Protein AF-A0A371FJ85-F1 (afdb_monomer_lite)

pLDDT: mean 80.62, std 11.69, range [44.34, 94.25]

InterPro domains:
  IPR043128 Reverse transcriptase/Diguanylate cyclase domain [G3DSA:3.30.70.270] (1-70)
  IPR043502 DNA/RNA polymerase superfamily [SSF56672] (1-54)
  IPR053134 RNA-directed DNA polymerase homolog [PTHR24559] (1-55)

Structure (mmCIF, N/CA/C/O backbone):
data_AF-A0A371FJ85-F1
#
_entry.id   AF-A0A371FJ85-F1
#
loop_
_atom_site.group_PDB
_atom_site.id
_atom_site.type_symbol
_atom_site.label_atom_id
_atom_site.label_alt_id
_atom_site.label_comp_id
_atom_site.label_asym_id
_atom_site.label_entity_id
_atom_site.label_seq_id
_atom_site.pdbx_PDB_ins_code
_atom_site.Cartn_x
_atom_site.Cartn_y
_atom_site.Cartn_z
_atom_site.occupancy
_atom_site.B_iso_or_equiv
_atom_site.auth_seq_id
_atom_site.auth_comp_id
_atom_site.auth_asym_id
_atom_site.auth_atom_id
_atom_site.pdbx_PDB_model_num
ATOM 1 N N . MET A 1 1 ? 1.309 14.622 -11.230 1.00 79.88 1 MET A N 1
ATOM 2 C CA . MET A 1 1 ? 2.366 13.870 -11.940 1.00 79.88 1 MET A CA 1
ATOM 3 C C . MET A 1 1 ? 1.985 12.399 -11.875 1.00 79.88 1 MET A C 1
ATOM 5 O O . MET A 1 1 ? 1.646 11.952 -10.790 1.00 79.88 1 MET A O 1
ATOM 9 N N . CYS A 1 2 ? 1.932 11.687 -13.001 1.00 83.31 2 CYS A N 1
ATOM 10 C CA . CYS A 1 2 ? 1.544 10.274 -13.051 1.00 83.31 2 CYS A CA 1
ATOM 11 C C . CYS A 1 2 ? 2.645 9.501 -13.777 1.00 83.31 2 CYS A C 1
ATOM 13 O O . CYS A 1 2 ? 2.974 9.840 -14.914 1.00 83.31 2 CYS A O 1
ATOM 15 N N . THR A 1 3 ? 3.226 8.507 -13.110 1.00 83.88 3 THR A N 1
ATOM 16 C CA . THR A 1 3 ? 4.310 7.684 -13.653 1.00 83.88 3 THR A CA 1
ATOM 17 C C . THR A 1 3 ? 3.756 6.308 -14.006 1.00 83.88 3 THR A C 1
ATOM 19 O O . THR A 1 3 ? 3.067 5.685 -13.199 1.00 83.88 3 THR A O 1
ATOM 22 N N . ASN A 1 4 ? 4.032 5.825 -15.219 1.00 84.38 4 ASN A N 1
ATOM 23 C CA . ASN A 1 4 ? 3.571 4.512 -15.664 1.00 84.38 4 ASN A CA 1
ATOM 24 C C . ASN A 1 4 ? 4.534 3.410 -15.194 1.00 84.38 4 ASN A C 1
ATOM 26 O O . ASN A 1 4 ? 5.635 3.286 -15.724 1.00 84.38 4 ASN A O 1
ATOM 30 N N . TYR A 1 5 ? 4.090 2.585 -14.244 1.00 83.12 5 TYR A N 1
ATOM 31 C CA . TYR A 1 5 ? 4.853 1.458 -13.688 1.00 83.12 5 TYR A CA 1
ATOM 32 C C . TYR A 1 5 ? 4.407 0.086 -14.215 1.00 83.12 5 TYR A C 1
ATOM 34 O O . TYR A 1 5 ? 4.755 -0.938 -13.635 1.00 83.12 5 TYR A O 1
ATOM 42 N N . THR A 1 6 ? 3.617 0.026 -15.292 1.00 85.81 6 THR A N 1
ATOM 43 C CA . THR A 1 6 ? 2.990 -1.226 -15.761 1.00 85.81 6 THR A CA 1
ATOM 44 C C . THR A 1 6 ? 3.999 -2.346 -15.993 1.00 85.81 6 THR A C 1
ATOM 46 O O . THR A 1 6 ? 3.763 -3.474 -15.565 1.00 85.81 6 THR A O 1
ATOM 49 N N . TYR A 1 7 ? 5.125 -2.052 -16.642 1.00 83.62 7 TYR A N 1
ATOM 50 C CA . TYR A 1 7 ? 6.157 -3.060 -16.856 1.00 83.62 7 TYR A CA 1
ATOM 51 C C . TYR A 1 7 ? 6.939 -3.384 -15.588 1.00 83.62 7 TYR A C 1
ATOM 53 O O . TYR A 1 7 ? 7.110 -4.557 -15.262 1.00 83.62 7 TYR A O 1
ATOM 61 N N . LEU A 1 8 ? 7.337 -2.360 -14.825 1.00 81.00 8 LEU A N 1
ATOM 62 C CA . LEU A 1 8 ? 8.040 -2.552 -13.557 1.00 81.00 8 LEU A CA 1
ATOM 63 C C . LEU A 1 8 ? 7.250 -3.493 -12.631 1.00 81.00 8 LEU A C 1
ATOM 65 O O . LEU A 1 8 ? 7.804 -4.442 -12.090 1.00 81.00 8 LEU A O 1
ATOM 69 N N . ASN A 1 9 ? 5.932 -3.310 -12.544 1.00 83.81 9 ASN A N 1
ATOM 70 C CA . ASN A 1 9 ? 5.037 -4.153 -11.752 1.00 83.81 9 ASN A CA 1
ATOM 71 C C . ASN A 1 9 ? 4.928 -5.597 -12.269 1.00 83.81 9 ASN A C 1
ATOM 73 O O . ASN A 1 9 ? 4.668 -6.498 -11.476 1.00 83.81 9 ASN A O 1
ATOM 77 N N . LYS A 1 10 ? 5.114 -5.835 -13.575 1.00 84.56 10 LYS A N 1
ATOM 78 C CA . LYS A 1 10 ? 5.170 -7.190 -14.152 1.00 84.56 10 LYS A CA 1
ATOM 79 C C . LYS A 1 10 ? 6.507 -7.877 -13.864 1.00 84.56 10 LYS A C 1
ATOM 81 O O . LYS A 1 10 ? 6.526 -9.082 -13.637 1.00 84.56 10 LYS A O 1
ATOM 86 N N . ALA A 1 11 ? 7.602 -7.119 -13.877 1.00 82.56 11 ALA A N 1
ATOM 87 C CA . ALA A 1 11 ? 8.960 -7.615 -13.654 1.00 82.56 11 ALA A CA 1
ATOM 88 C C . ALA A 1 11 ? 9.345 -7.726 -12.165 1.00 82.56 11 ALA A C 1
ATOM 90 O O . ALA A 1 11 ? 10.407 -8.271 -11.846 1.00 82.56 11 ALA A O 1
ATOM 91 N N . CYS A 1 12 ? 8.546 -7.168 -11.255 1.00 81.62 12 CYS A N 1
ATOM 92 C CA . CYS A 1 12 ? 8.762 -7.256 -9.814 1.00 81.62 12 CYS A CA 1
ATOM 93 C C . CYS A 1 12 ? 8.050 -8.481 -9.213 1.00 81.62 12 CYS A C 1
ATOM 95 O O . CYS A 1 12 ? 6.917 -8.789 -9.594 1.00 81.62 12 CYS A O 1
ATOM 97 N N . PRO A 1 13 ? 8.675 -9.176 -8.242 1.00 84.81 13 PRO A N 1
ATOM 98 C CA . PRO A 1 13 ? 8.008 -10.226 -7.484 1.00 84.81 13 PRO A CA 1
ATOM 99 C C . PRO A 1 13 ? 6.737 -9.704 -6.808 1.00 84.81 13 PRO A C 1
ATOM 101 O O . PRO A 1 13 ? 6.685 -8.565 -6.339 1.00 84.81 13 PRO A O 1
ATOM 104 N N . LYS A 1 14 ? 5.706 -10.551 -6.724 1.00 84.44 14 LYS A N 1
ATOM 105 C CA . LYS A 1 14 ? 4.480 -10.200 -5.999 1.00 84.44 14 LYS A CA 1
ATOM 106 C C . LYS A 1 14 ? 4.776 -10.016 -4.511 1.00 84.44 14 LYS A C 1
ATOM 108 O O . LYS A 1 14 ? 5.605 -10.721 -3.943 1.00 84.44 14 LYS A O 1
ATOM 113 N N . ASN A 1 15 ? 4.042 -9.097 -3.890 1.00 81.62 15 ASN A N 1
ATOM 114 C CA . ASN A 1 15 ? 4.151 -8.818 -2.463 1.00 81.62 15 ASN A CA 1
ATOM 115 C C . ASN A 1 15 ? 3.914 -10.101 -1.629 1.00 81.62 15 ASN A C 1
ATOM 117 O O . ASN A 1 15 ? 2.853 -10.717 -1.783 1.00 81.62 15 ASN A O 1
ATOM 121 N N . PRO A 1 16 ? 4.850 -10.494 -0.741 1.00 84.62 16 PRO A N 1
ATOM 122 C CA . PRO A 1 16 ? 4.681 -11.656 0.135 1.00 84.62 16 PRO A CA 1
ATOM 123 C C . PRO A 1 16 ? 3.611 -11.452 1.220 1.00 84.62 16 PRO A C 1
ATOM 125 O O . PRO A 1 16 ? 3.146 -12.430 1.803 1.00 84.62 16 PRO A O 1
ATOM 128 N N . TYR A 1 17 ? 3.196 -10.209 1.478 1.00 85.62 17 TYR A N 1
ATOM 129 C CA . TYR A 1 17 ? 2.156 -9.851 2.440 1.00 85.62 17 TYR A CA 1
ATOM 130 C C . TYR A 1 17 ? 0.871 -9.449 1.705 1.00 85.62 17 TYR A C 1
ATOM 132 O O . TYR A 1 17 ? 0.680 -8.271 1.389 1.00 85.62 17 TYR A O 1
ATOM 140 N N . PRO A 1 18 ? -0.022 -10.401 1.388 1.00 85.25 18 PRO A N 1
ATOM 141 C CA . PRO A 1 18 ? -1.273 -10.080 0.719 1.00 85.25 18 PRO A CA 1
ATOM 142 C C . PRO A 1 18 ? -2.134 -9.167 1.593 1.00 85.25 18 PRO A C 1
ATOM 144 O O . PRO A 1 18 ? -2.124 -9.259 2.824 1.00 85.25 18 PRO A O 1
ATOM 147 N N . LEU A 1 19 ? -2.911 -8.300 0.942 1.00 88.50 19 LEU A N 1
ATOM 148 C CA . LEU A 1 19 ? -3.836 -7.420 1.646 1.00 88.50 19 LEU A CA 1
ATOM 149 C C . LEU A 1 19 ? -4.834 -8.247 2.476 1.00 88.50 19 LEU A C 1
ATOM 151 O O . LEU A 1 19 ? -5.342 -9.268 1.996 1.00 88.50 19 LEU A O 1
ATOM 155 N N . PRO A 1 20 ? -5.136 -7.824 3.715 1.00 87.25 20 PRO A N 1
ATOM 156 C CA . PRO A 1 20 ? -6.100 -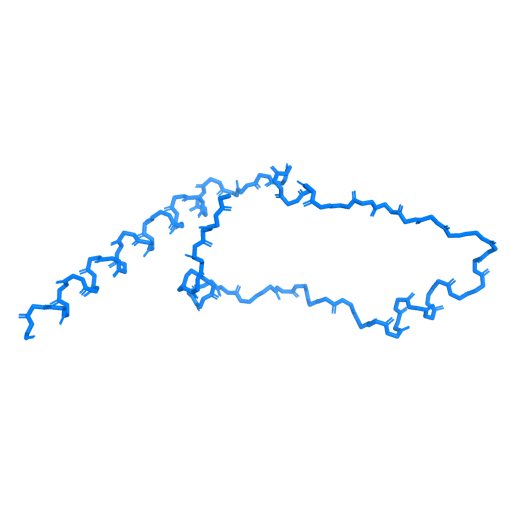8.519 4.552 1.00 87.25 20 PRO A CA 1
ATOM 157 C C . PRO A 1 20 ? -7.500 -8.499 3.927 1.00 87.25 20 PRO A C 1
ATOM 159 O O . PRO A 1 20 ? -7.919 -7.527 3.300 1.00 87.25 20 PRO A O 1
ATOM 162 N N . ASN A 1 21 ? -8.245 -9.591 4.124 1.00 91.81 21 ASN A N 1
ATOM 163 C CA . ASN A 1 21 ? -9.632 -9.678 3.677 1.00 91.81 21 ASN A CA 1
ATOM 164 C C . ASN A 1 21 ? -10.498 -8.640 4.405 1.00 91.81 21 ASN A C 1
ATOM 166 O O . ASN A 1 21 ? -10.463 -8.555 5.633 1.00 91.81 21 ASN A O 1
ATOM 170 N N . ILE A 1 22 ? -11.323 -7.911 3.651 1.00 93.25 22 ILE A N 1
ATOM 171 C CA . ILE A 1 22 ? -12.134 -6.824 4.203 1.00 93.25 22 ILE A CA 1
ATOM 172 C C . ILE A 1 22 ? -13.131 -7.278 5.273 1.00 93.25 22 ILE A C 1
ATOM 174 O O . ILE A 1 22 ? -13.308 -6.568 6.254 1.00 93.25 22 ILE A O 1
ATOM 178 N N . LYS A 1 23 ? -13.724 -8.474 5.157 1.00 93.62 23 LYS A N 1
ATOM 179 C CA . LYS A 1 23 ? -14.632 -8.998 6.192 1.00 93.62 23 LYS A CA 1
ATOM 180 C C . LYS A 1 23 ? -13.896 -9.177 7.511 1.00 93.62 23 LYS A C 1
ATOM 182 O O . LYS A 1 23 ? -14.367 -8.712 8.534 1.00 93.62 23 LYS A O 1
ATOM 187 N N . ARG A 1 24 ? -12.676 -9.724 7.461 1.00 92.06 24 ARG A N 1
ATOM 188 C CA . ARG A 1 24 ? -11.838 -9.892 8.655 1.00 92.06 24 ARG A CA 1
ATOM 189 C C . ARG A 1 24 ? -11.494 -8.556 9.319 1.00 92.06 24 ARG A C 1
ATOM 191 O O . ARG A 1 24 ? -11.398 -8.500 10.538 1.00 92.06 24 ARG A O 1
ATOM 198 N N . LEU A 1 25 ? -11.292 -7.498 8.529 1.00 92.50 25 LEU A N 1
ATOM 199 C CA . LEU A 1 25 ? -11.067 -6.150 9.059 1.00 92.50 25 LEU A CA 1
ATOM 200 C C . LEU A 1 25 ? -12.323 -5.595 9.741 1.00 92.50 25 LEU A C 1
ATOM 202 O O . LEU A 1 25 ? -12.225 -5.070 10.843 1.00 92.50 25 LEU A O 1
ATOM 206 N N . VAL A 1 26 ? -13.489 -5.739 9.104 1.00 92.00 26 VAL A N 1
ATOM 207 C CA . VAL A 1 26 ? -14.778 -5.264 9.633 1.00 92.00 26 VAL A CA 1
ATOM 208 C C . VAL A 1 26 ? -15.157 -6.009 10.910 1.00 92.00 26 VAL A C 1
ATOM 210 O O . VAL A 1 26 ? -15.487 -5.373 11.905 1.00 92.00 26 VAL A O 1
ATOM 213 N N . ASP A 1 27 ? -15.042 -7.337 10.912 1.00 93.94 27 ASP A N 1
ATOM 214 C CA . ASP A 1 27 ? -15.322 -8.167 12.084 1.00 93.94 27 ASP A CA 1
ATOM 215 C C . ASP A 1 27 ? -14.381 -7.808 13.244 1.00 93.94 27 ASP A C 1
ATOM 217 O O . ASP A 1 27 ? -14.816 -7.702 14.387 1.00 93.94 27 ASP A O 1
ATOM 221 N N . GLY A 1 28 ? -13.102 -7.540 12.9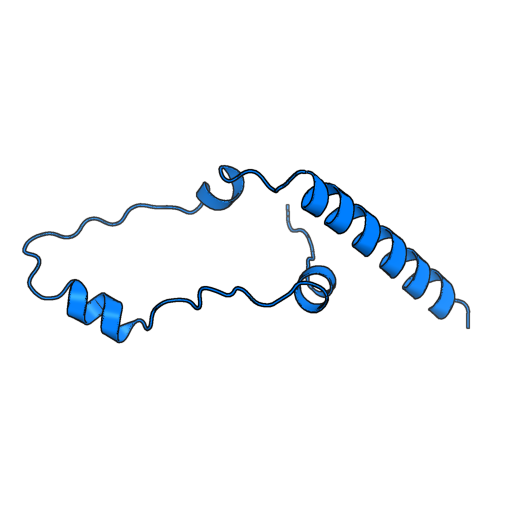53 1.00 91.81 28 GLY A N 1
ATOM 222 C CA . GLY A 1 28 ? -12.125 -7.107 13.955 1.00 91.81 28 GLY A CA 1
ATOM 223 C C . GLY A 1 28 ? -12.390 -5.717 14.544 1.00 91.81 28 GLY A C 1
ATOM 224 O 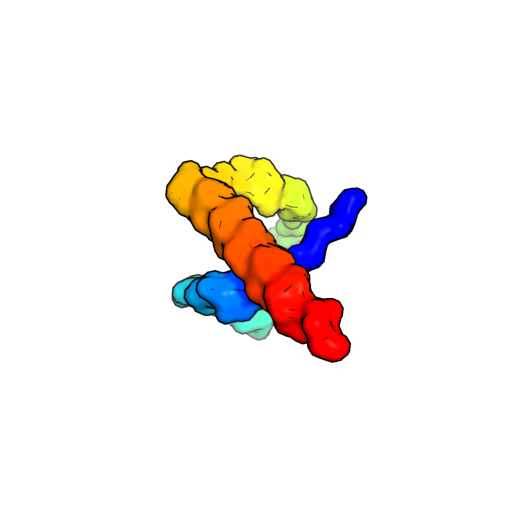O . GLY A 1 28 ? -11.959 -5.451 15.661 1.00 91.81 28 GLY A O 1
ATOM 225 N N . ALA A 1 29 ? -13.098 -4.847 13.820 1.00 92.19 29 ALA A N 1
ATOM 226 C CA . ALA A 1 29 ? -13.526 -3.532 14.307 1.00 92.19 29 ALA A CA 1
ATOM 227 C C . ALA A 1 29 ? -14.934 -3.556 14.935 1.00 92.19 29 ALA A C 1
ATOM 229 O O . ALA A 1 29 ? -15.384 -2.555 15.499 1.00 92.19 29 ALA A O 1
ATOM 230 N N . SER A 1 30 ? -15.654 -4.677 14.822 1.00 91.44 30 SER A N 1
ATOM 231 C CA . SER A 1 30 ? -16.995 -4.815 15.381 1.00 91.44 30 SER A CA 1
ATOM 232 C C . SER A 1 30 ? -16.932 -4.828 16.913 1.00 91.44 30 SER A C 1
ATOM 234 O O . SER A 1 30 ? -16.137 -5.548 17.511 1.00 91.44 30 SER A O 1
ATOM 236 N N . GLY A 1 31 ? -17.745 -3.987 17.558 1.00 91.31 31 GLY A N 1
ATOM 237 C CA . GLY A 1 31 ? -17.732 -3.817 19.017 1.00 91.31 31 GLY A CA 1
ATOM 238 C C . GLY A 1 31 ? -16.801 -2.718 19.540 1.00 91.31 31 GLY A C 1
ATOM 239 O O . GLY A 1 31 ? -16.711 -2.541 20.750 1.00 91.31 31 GLY A O 1
ATOM 240 N N . CYS A 1 32 ? -16.133 -1.956 18.668 1.00 92.69 32 CYS A N 1
ATOM 241 C CA . CYS A 1 32 ? -15.472 -0.718 19.076 1.00 92.69 32 CYS A CA 1
ATOM 242 C C . CYS A 1 32 ? -16.503 0.410 19.263 1.00 92.69 32 CYS A C 1
ATOM 244 O O . CYS A 1 32 ? -17.183 0.784 18.309 1.00 92.69 32 CYS A O 1
ATOM 246 N N . ASP A 1 33 ? -16.572 0.992 20.466 1.00 92.88 33 ASP A N 1
ATOM 247 C CA . ASP A 1 33 ? -17.488 2.104 20.789 1.00 92.88 33 ASP A CA 1
ATOM 248 C C . ASP A 1 33 ? -17.167 3.398 20.018 1.00 92.88 33 ASP A C 1
ATOM 250 O O . ASP A 1 33 ? -18.032 4.253 19.821 1.00 92.88 33 ASP A O 1
ATOM 254 N N . LEU A 1 34 ? -15.916 3.548 19.571 1.00 94.25 34 LEU A N 1
ATOM 255 C CA . LEU A 1 34 ? -15.443 4.675 18.776 1.00 94.25 34 LEU A CA 1
ATOM 256 C C . LEU A 1 34 ? -14.383 4.210 17.774 1.00 94.25 34 LEU A C 1
ATOM 258 O O . LEU A 1 34 ? -13.448 3.494 18.128 1.00 94.25 34 LEU A O 1
ATOM 262 N N . LEU A 1 35 ? -14.508 4.674 16.532 1.00 90.94 35 LEU A N 1
ATOM 263 C CA . LEU A 1 35 ? -13.528 4.478 15.467 1.00 90.94 35 LEU A CA 1
ATOM 264 C C . LEU A 1 35 ? -13.102 5.841 14.918 1.00 90.94 35 LEU A C 1
ATOM 266 O O . LEU A 1 35 ? -13.936 6.723 14.712 1.00 90.94 35 LEU A O 1
ATOM 270 N N . SER A 1 36 ? -11.809 6.000 14.648 1.00 90.69 36 SER A N 1
ATOM 271 C CA . SER A 1 36 ? -11.265 7.136 13.906 1.00 90.69 36 SER A CA 1
ATOM 272 C C . SER A 1 36 ? -10.513 6.635 12.677 1.00 90.69 36 SER A C 1
ATOM 274 O O . SER A 1 36 ? -9.866 5.589 12.705 1.00 90.69 36 SER A O 1
ATOM 276 N N . PHE A 1 37 ? -10.633 7.370 11.573 1.00 87.62 37 PHE A N 1
ATOM 277 C CA . PHE A 1 37 ? -9.924 7.072 10.334 1.00 87.62 37 PHE A CA 1
ATOM 278 C C . PHE A 1 37 ? -8.699 7.978 10.225 1.00 87.62 37 PHE A C 1
ATOM 280 O O . PHE A 1 37 ? -8.815 9.192 10.395 1.00 87.62 37 PHE A O 1
ATOM 287 N N . MET A 1 38 ? -7.538 7.393 9.939 1.00 89.06 38 MET A N 1
ATOM 288 C CA . MET A 1 38 ? -6.333 8.144 9.592 1.00 89.06 38 MET A CA 1
ATOM 289 C C . MET A 1 38 ? -6.160 8.142 8.078 1.00 89.06 38 MET A C 1
ATOM 291 O O . MET A 1 38 ? -6.223 7.089 7.445 1.00 89.06 38 MET A O 1
ATOM 295 N N . ASP A 1 39 ? -5.938 9.327 7.511 1.00 88.38 39 ASP A N 1
ATOM 296 C CA . ASP A 1 39 ? -5.571 9.464 6.107 1.00 88.38 39 ASP A CA 1
ATOM 297 C C . ASP A 1 39 ? -4.080 9.164 5.926 1.00 88.38 39 ASP A C 1
ATOM 299 O O . ASP A 1 39 ? -3.227 9.864 6.468 1.00 88.38 39 ASP A O 1
ATOM 303 N N . ALA A 1 40 ? -3.791 8.117 5.157 1.00 87.25 40 ALA A N 1
ATOM 304 C CA . ALA A 1 40 ? -2.445 7.658 4.829 1.00 87.25 40 ALA A CA 1
ATOM 305 C C . ALA A 1 40 ? -2.067 7.966 3.367 1.00 87.25 40 ALA A C 1
ATOM 307 O O . ALA A 1 40 ? -1.166 7.338 2.808 1.00 87.25 40 ALA A O 1
ATOM 308 N N . TYR A 1 41 ? -2.763 8.897 2.699 1.00 85.62 41 TYR A N 1
ATOM 309 C CA . TYR A 1 41 ? -2.584 9.167 1.267 1.00 85.62 41 TYR A CA 1
ATOM 310 C C . TYR A 1 41 ? -1.128 9.465 0.870 1.00 85.62 41 TYR A C 1
ATOM 312 O O . TYR A 1 41 ? -0.662 9.020 -0.179 1.00 85.62 41 TYR A O 1
ATOM 320 N N . SER A 1 42 ? -0.387 10.200 1.702 1.00 84.31 42 SER A N 1
ATOM 321 C CA . SER A 1 42 ? 1.009 10.568 1.438 1.00 84.31 42 SER A CA 1
ATOM 322 C C . SER A 1 42 ? 2.037 9.573 1.98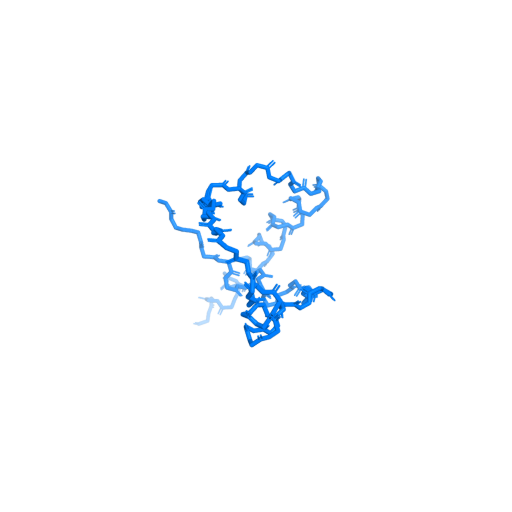2 1.00 84.31 42 SER A C 1
ATOM 324 O O . SER A 1 42 ? 3.219 9.700 1.647 1.00 84.31 42 SER A O 1
ATOM 326 N N . ASP A 1 43 ? 1.623 8.574 2.766 1.00 86.88 43 ASP A N 1
ATOM 327 C CA . ASP A 1 43 ? 2.538 7.698 3.511 1.00 86.88 43 ASP A CA 1
ATOM 328 C C . ASP A 1 43 ? 3.419 6.838 2.610 1.00 86.88 43 ASP A C 1
ATOM 330 O O . ASP A 1 43 ? 4.553 6.526 2.974 1.00 86.88 43 ASP A O 1
ATOM 334 N N . TYR A 1 44 ? 2.961 6.541 1.392 1.00 83.44 44 TYR A N 1
ATOM 335 C CA . TYR A 1 44 ? 3.778 5.865 0.383 1.00 83.44 44 TYR A CA 1
ATOM 336 C C . TYR A 1 44 ? 5.114 6.585 0.135 1.00 83.44 44 TYR A C 1
ATOM 338 O O . TYR A 1 44 ? 6.149 5.939 0.001 1.00 83.44 44 TYR A O 1
ATOM 346 N N . ASN A 1 45 ? 5.110 7.922 0.130 1.00 85.38 45 ASN A N 1
ATOM 347 C CA . ASN A 1 45 ? 6.301 8.723 -0.165 1.00 85.38 45 ASN A CA 1
ATOM 348 C C . ASN A 1 45 ? 7.244 8.871 1.040 1.00 85.38 45 ASN A C 1
ATOM 350 O O . ASN A 1 45 ? 8.364 9.353 0.882 1.00 85.38 45 ASN A O 1
ATOM 354 N N . GLN A 1 46 ? 6.796 8.502 2.244 1.00 88.00 46 GLN A N 1
ATOM 355 C CA . GLN A 1 46 ? 7.603 8.582 3.463 1.00 88.00 46 GLN A CA 1
ATOM 356 C C . GLN A 1 46 ? 8.494 7.344 3.644 1.00 88.00 46 GLN A C 1
ATOM 358 O O . GL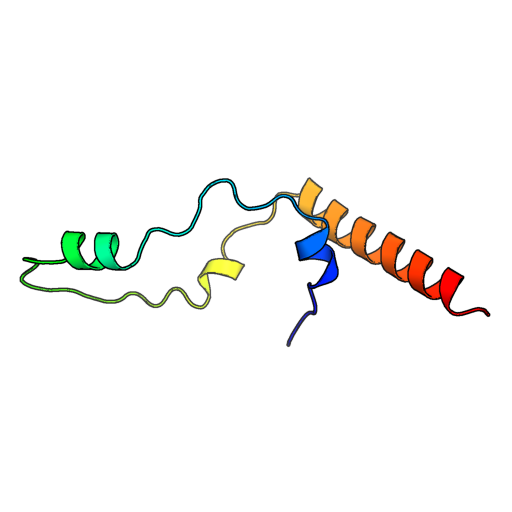N A 1 46 ? 9.521 7.404 4.325 1.00 88.00 46 GLN A O 1
ATOM 363 N N . ILE A 1 47 ? 8.121 6.222 3.020 1.00 86.25 47 ILE A N 1
ATOM 364 C CA . ILE A 1 47 ? 8.872 4.969 3.079 1.00 86.25 47 ILE A CA 1
ATOM 365 C C . ILE A 1 47 ? 9.985 5.009 2.031 1.00 86.25 47 ILE A C 1
ATOM 367 O O . ILE A 1 47 ? 9.735 5.085 0.829 1.00 86.25 47 ILE A O 1
ATOM 371 N N . LYS A 1 48 ? 11.238 4.940 2.488 1.00 88.75 48 LYS A N 1
ATOM 372 C CA . LYS A 1 48 ? 12.400 4.947 1.593 1.00 88.75 48 LYS A CA 1
ATOM 373 C C . LYS A 1 48 ? 12.521 3.622 0.847 1.00 88.75 48 LYS A C 1
ATOM 375 O O . LYS A 1 48 ? 12.448 2.554 1.454 1.00 88.75 48 LYS A O 1
ATOM 380 N N . MET A 1 49 ? 12.773 3.708 -0.457 1.00 87.06 49 MET A N 1
ATOM 381 C CA . MET A 1 49 ? 13.151 2.553 -1.265 1.00 87.06 49 MET A CA 1
ATOM 382 C C . MET A 1 49 ? 14.542 2.062 -0.848 1.00 87.06 49 MET A C 1
ATOM 384 O O . MET A 1 49 ? 15.401 2.853 -0.452 1.00 87.06 49 MET A O 1
ATOM 388 N N . HIS A 1 50 ? 14.771 0.751 -0.920 1.00 86.88 50 HIS A N 1
ATOM 389 C CA . HIS A 1 50 ? 16.109 0.214 -0.720 1.00 86.88 50 HIS A CA 1
ATOM 390 C C . HIS A 1 50 ? 17.021 0.706 -1.864 1.00 86.88 50 HIS A C 1
ATOM 392 O O . HIS A 1 50 ? 16.607 0.627 -3.023 1.00 86.88 50 HIS A O 1
ATOM 398 N N . PRO A 1 51 ? 18.254 1.178 -1.598 1.00 85.56 51 PRO A N 1
ATOM 399 C CA . PRO A 1 51 ? 19.094 1.805 -2.629 1.00 85.56 51 PRO A CA 1
ATOM 400 C C . PRO A 1 51 ? 19.340 0.925 -3.865 1.00 85.56 51 PRO A C 1
ATOM 402 O O . PRO A 1 51 ? 19.435 1.412 -4.988 1.00 85.56 51 PRO A O 1
ATOM 405 N N . GLN A 1 52 ? 19.405 -0.394 -3.671 1.00 82.38 52 GLN A N 1
ATOM 406 C CA . GLN A 1 52 ? 19.581 -1.351 -4.765 1.00 82.38 52 GLN A CA 1
ATOM 407 C C . GLN A 1 52 ? 18.335 -1.490 -5.657 1.00 82.38 52 GLN A C 1
ATOM 409 O O . GLN A 1 52 ? 18.456 -1.733 -6.860 1.00 82.38 52 GLN A O 1
ATOM 414 N N . ASP A 1 53 ? 17.143 -1.302 -5.091 1.00 79.38 53 ASP A N 1
ATOM 415 C CA . ASP A 1 53 ? 15.876 -1.377 -5.823 1.00 79.38 53 ASP A CA 1
ATOM 416 C C . ASP A 1 53 ? 15.584 -0.072 -6.575 1.00 79.38 53 ASP A C 1
ATOM 418 O O . ASP A 1 53 ? 14.947 -0.093 -7.630 1.00 79.38 53 ASP A O 1
ATOM 422 N N . GLU A 1 54 ? 16.105 1.054 -6.079 1.00 78.44 54 GLU A N 1
ATOM 423 C CA . GLU A 1 54 ? 16.084 2.345 -6.772 1.00 78.44 54 GLU A CA 1
ATOM 424 C C . GLU A 1 54 ? 16.923 2.281 -8.056 1.00 78.44 54 GLU A C 1
ATOM 426 O O . GLU A 1 54 ? 16.436 2.611 -9.141 1.00 78.44 54 GLU A O 1
ATOM 431 N N . ALA A 1 55 ? 18.144 1.745 -7.954 1.00 73.38 55 ALA A N 1
ATOM 432 C CA . ALA A 1 55 ? 19.000 1.482 -9.109 1.00 73.38 55 ALA A CA 1
ATOM 433 C C . ALA A 1 55 ? 18.365 0.465 -10.072 1.00 73.38 55 ALA A C 1
ATOM 435 O O . ALA A 1 55 ? 18.303 0.716 -11.274 1.00 73.38 55 ALA A O 1
ATOM 436 N N . SER A 1 56 ? 17.808 -0.635 -9.551 1.00 68.69 56 SER A N 1
ATOM 437 C CA . SER A 1 56 ? 17.144 -1.662 -10.370 1.00 68.69 56 SER A CA 1
ATOM 438 C C . SER A 1 56 ? 15.892 -1.141 -11.080 1.00 68.69 56 SER A C 1
ATOM 440 O O . SER A 1 56 ? 15.604 -1.565 -12.198 1.00 68.69 56 SER A O 1
ATOM 442 N N . SER A 1 57 ? 15.140 -0.223 -10.465 1.00 68.19 57 SER A N 1
ATOM 443 C CA . SER A 1 57 ? 13.980 0.418 -11.099 1.00 68.19 57 SER A CA 1
ATOM 444 C C . SER A 1 57 ? 14.393 1.280 -12.290 1.00 68.19 57 SER A C 1
ATOM 446 O O . SER A 1 57 ? 13.702 1.278 -13.308 1.00 68.19 57 SER A O 1
ATOM 448 N N . LEU A 1 58 ? 15.529 1.978 -12.194 1.00 67.81 58 LEU A N 1
ATOM 449 C CA . LEU A 1 58 ? 16.099 2.752 -13.299 1.00 67.81 58 LEU A CA 1
ATOM 450 C C . LEU A 1 58 ? 16.690 1.841 -14.381 1.00 67.81 58 LEU A C 1
ATOM 452 O O . LEU A 1 58 ? 16.409 2.036 -15.559 1.00 67.81 58 LEU A O 1
ATOM 456 N N . GLU A 1 59 ? 17.454 0.820 -13.997 1.00 66.69 59 GLU A N 1
ATOM 457 C CA . GLU A 1 59 ? 18.120 -0.096 -14.926 1.00 66.69 59 GLU A CA 1
ATOM 458 C C . GLU A 1 59 ? 17.115 -0.956 -15.708 1.00 66.69 59 GLU A C 1
ATOM 460 O O . GLU A 1 59 ? 17.199 -1.022 -16.934 1.00 66.69 59 GLU A O 1
ATOM 465 N N . LYS A 1 60 ? 16.090 -1.521 -15.045 1.00 64.44 60 LYS A N 1
ATOM 466 C CA . LYS A 1 60 ? 14.996 -2.243 -15.726 1.00 64.44 60 LYS A CA 1
ATOM 467 C C . LYS A 1 60 ? 14.239 -1.346 -16.703 1.00 64.44 60 LYS A C 1
ATOM 469 O O . LYS A 1 60 ? 13.892 -1.799 -17.789 1.00 64.44 60 LYS A O 1
ATOM 474 N N . LEU A 1 61 ? 13.991 -0.089 -16.330 1.00 65.62 61 LEU A N 1
ATOM 475 C CA . LEU A 1 61 ? 13.303 0.870 -17.193 1.00 65.62 61 LEU A CA 1
ATOM 476 C C . LEU A 1 61 ? 14.154 1.253 -18.415 1.00 65.62 61 LEU A C 1
ATOM 478 O O . LEU A 1 61 ? 13.608 1.459 -19.496 1.00 65.62 61 LEU A O 1
ATOM 482 N N . ILE A 1 62 ? 15.476 1.355 -18.258 1.00 69.94 62 ILE A N 1
ATOM 483 C CA . ILE A 1 62 ? 16.412 1.647 -19.352 1.00 69.94 62 ILE A CA 1
ATOM 484 C C . ILE A 1 62 ? 16.522 0.452 -20.305 1.00 69.94 62 ILE A C 1
ATOM 486 O O . ILE A 1 62 ? 16.414 0.644 -21.514 1.00 69.94 62 ILE A O 1
ATOM 490 N N . LEU A 1 63 ? 16.684 -0.767 -19.781 1.00 65.88 63 LEU A N 1
ATOM 491 C CA . LEU A 1 63 ? 16.808 -1.984 -20.590 1.00 65.88 63 LEU A CA 1
ATOM 492 C C . LEU A 1 63 ? 15.539 -2.269 -21.404 1.00 65.88 63 LEU A C 1
ATOM 494 O O . LEU A 1 63 ? 15.638 -2.548 -22.592 1.00 65.88 63 LEU A O 1
ATOM 498 N N . GLU A 1 64 ? 14.352 -2.102 -20.818 1.00 65.81 64 GLU A N 1
ATOM 499 C CA . GLU A 1 64 ? 13.093 -2.276 -21.556 1.00 65.81 64 GLU A CA 1
ATOM 500 C C . GLU A 1 64 ? 12.872 -1.164 -22.596 1.00 65.81 64 GLU A C 1
ATOM 502 O O . GLU A 1 64 ? 12.437 -1.428 -23.715 1.00 65.81 64 GLU A O 1
ATOM 507 N N . LYS A 1 65 ? 13.207 0.097 -22.278 1.00 69.06 65 LYS A N 1
ATOM 508 C CA . LYS A 1 65 ? 13.152 1.177 -23.278 1.00 69.06 65 LYS A CA 1
ATOM 509 C C . LYS A 1 65 ? 14.088 0.905 -24.454 1.00 69.06 65 LYS A C 1
ATOM 511 O O . LYS A 1 65 ? 13.729 1.246 -25.576 1.00 69.06 65 LYS A O 1
ATOM 516 N N . LEU A 1 66 ? 15.252 0.305 -24.210 1.00 67.00 66 LEU A N 1
ATOM 517 C CA . LEU A 1 66 ? 16.170 -0.125 -25.264 1.00 67.00 66 LEU A CA 1
ATOM 518 C C . LEU A 1 66 ? 15.584 -1.282 -26.085 1.00 67.00 66 LEU A C 1
ATOM 520 O O . LEU A 1 66 ? 15.649 -1.215 -27.306 1.00 67.00 66 LEU A O 1
ATOM 524 N N . GLU A 1 67 ? 14.949 -2.269 -25.451 1.00 70.69 67 GLU A N 1
ATOM 525 C CA . GLU A 1 67 ? 14.304 -3.406 -26.128 1.00 70.69 67 GLU A CA 1
ATOM 526 C C . GLU A 1 67 ? 13.156 -2.949 -27.055 1.00 70.69 67 GLU A C 1
ATOM 528 O O . GLU A 1 67 ? 13.125 -3.291 -28.238 1.00 70.69 67 GLU A O 1
ATOM 533 N N . ILE A 1 68 ? 12.293 -2.042 -26.581 1.00 62.34 68 ILE A N 1
ATOM 534 C CA . ILE A 1 68 ? 11.212 -1.435 -27.384 1.00 62.34 68 ILE A CA 1
ATOM 535 C C . ILE A 1 68 ? 11.769 -0.611 -28.559 1.00 62.34 68 ILE A C 1
ATOM 537 O O . ILE A 1 68 ? 11.201 -0.622 -29.652 1.00 62.34 68 ILE A O 1
ATOM 541 N N . LEU A 1 69 ? 12.882 0.106 -28.364 1.00 58.66 69 LEU A N 1
ATOM 542 C CA . LEU A 1 69 ? 13.542 0.861 -29.438 1.00 58.66 69 LEU A CA 1
ATOM 543 C C . LEU A 1 69 ? 14.198 -0.059 -30.480 1.00 58.66 69 LEU A C 1
ATOM 545 O O . LEU A 1 69 ? 14.274 0.312 -31.652 1.00 58.66 69 LEU A O 1
ATOM 549 N N . THR A 1 70 ? 14.636 -1.257 -30.083 1.00 57.66 70 THR A N 1
ATOM 550 C CA . THR A 1 70 ? 15.191 -2.255 -31.006 1.00 57.66 70 THR A CA 1
ATOM 551 C C . THR A 1 70 ? 14.123 -3.029 -31.777 1.00 57.66 70 THR A C 1
ATOM 553 O O . THR A 1 70 ? 14.356 -3.361 -32.936 1.00 57.66 70 THR A O 1
ATOM 556 N N . GLU A 1 71 ? 12.941 -3.256 -31.198 1.00 58.75 71 GLU A N 1
ATOM 557 C CA . GLU A 1 71 ? 11.818 -3.922 -31.879 1.00 58.75 71 GLU A CA 1
ATOM 558 C C . GLU A 1 71 ? 11.002 -2.974 -32.779 1.00 58.75 71 GLU A C 1
ATOM 560 O O . GLU A 1 71 ? 10.386 -3.414 -33.745 1.00 58.75 71 GLU A O 1
ATOM 565 N N . GLY A 1 72 ? 11.030 -1.660 -32.525 1.00 52.12 72 GLY A N 1
ATOM 566 C CA . GLY A 1 72 ? 10.339 -0.643 -33.333 1.00 52.12 72 GLY A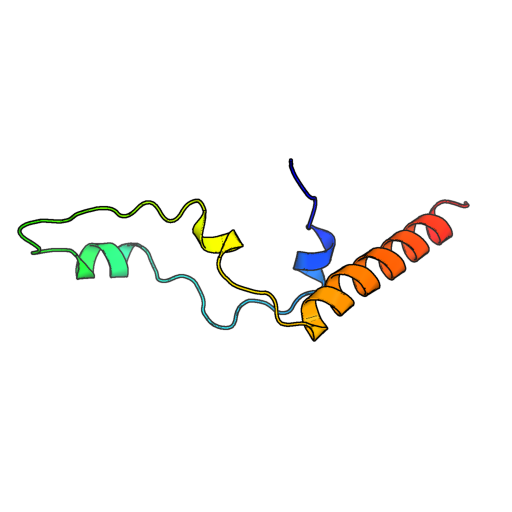 CA 1
ATOM 567 C C . GLY A 1 72 ? 11.037 -0.233 -34.639 1.00 52.12 72 GLY A C 1
ATOM 568 O O . GLY A 1 72 ? 10.619 0.743 -35.259 1.00 52.12 72 GLY A O 1
ATOM 569 N N . SER A 1 73 ? 12.108 -0.928 -35.040 1.00 51.06 73 SER A N 1
ATOM 570 C CA . SER A 1 73 ? 12.894 -0.642 -36.256 1.00 51.06 73 SER A CA 1
ATOM 571 C C . SER A 1 73 ? 12.601 -1.604 -37.419 1.00 51.06 73 SER A C 1
ATOM 573 O O . SER A 1 73 ? 13.482 -1.842 -38.249 1.00 51.06 73 SER A O 1
ATOM 575 N N . GLN A 1 74 ? 11.384 -2.155 -37.490 1.00 44.34 74 GLN A N 1
ATOM 576 C CA . GLN A 1 74 ? 10.921 -2.990 -38.603 1.00 44.34 74 GLN A CA 1
ATOM 577 C C . GLN A 1 74 ? 9.700 -2.391 -39.304 1.00 44.34 74 GLN A C 1
ATOM 579 O O . GLN A 1 74 ? 8.807 -1.867 -38.601 1.00 44.34 74 GLN A O 1
#

Foldseek 3Di:
DDDDCPVVVVVDDDDPDDDDDPVVVVVVCPPPPDDDDDDCPCVVVVDDDDPVVVVVSVVVVVVVVVVVVVVVPD

Secondary structure (DSSP, 8-state):
-----HHHHHHSPPPSSPPPPHHHHHHHHTT-S---PPP-TTGGGGSPPPHHHHHHHHHHHHHHHHHHHHHT--

Radius of gyration: 19.37 Å; chains: 1; bounding box: 37×26×59 Å

Sequence (74 aa):
MCTNYTYLNKACPKNPYPLPNIKRLVDGASGCDLLSFMDAYSDYNQIKMHPQDEASSLEKLILEKLEILTEGSQ

Organism: Mucuna pruriens (NCBI:txid157652)